Protein AF-A0A0E0E7R0-F1 (afdb_monomer_lite)

Foldseek 3Di:
DVVVVVVVLVVVLVVLVVVLVVLVVCLVDPQDQDDDDPVVVLVVVPPPPPPPDDDDDPPDPPDPPPDPPPQDPVRSVVSVVVSSVVSSVVSVVVSVVSVVVSVVSVVVVVVVVVVVVVVLVVCVVCVVVVDPVCNVVSPDPD

Radius of gyration: 29.54 Å; chains: 1; bounding box: 54×47×80 Å

Structure (mmCIF, N/CA/C/O backbone):
data_AF-A0A0E0E7R0-F1
#
_entry.id   AF-A0A0E0E7R0-F1
#
loop_
_atom_site.group_PDB
_atom_site.id
_atom_site.type_symbol
_atom_site.label_atom_id
_atom_site.label_alt_id
_atom_site.label_comp_id
_atom_site.label_asym_id
_atom_site.label_entity_id
_atom_site.label_seq_id
_atom_site.pdbx_PDB_ins_code
_atom_site.Cartn_x
_atom_site.Cartn_y
_atom_site.Cartn_z
_atom_site.occupancy
_atom_site.B_iso_or_equiv
_atom_site.auth_seq_id
_atom_site.auth_comp_id
_atom_site.auth_asym_id
_atom_site.auth_atom_id
_atom_site.pdbx_PDB_model_num
ATOM 1 N N . MET A 1 1 ? -22.051 3.883 16.807 1.00 62.31 1 MET A N 1
ATOM 2 C CA . MET A 1 1 ? -21.174 4.078 15.634 1.00 62.31 1 MET A CA 1
ATOM 3 C C . MET A 1 1 ? -19.847 3.289 15.679 1.00 62.31 1 MET A C 1
ATOM 5 O O . MET A 1 1 ? -19.359 3.002 14.592 1.00 62.31 1 MET A O 1
ATOM 9 N N . LYS A 1 2 ? -19.362 2.739 16.815 1.00 66.75 2 LYS A N 1
ATOM 10 C CA . LYS A 1 2 ? -18.238 1.754 16.918 1.00 66.75 2 LYS A CA 1
ATOM 11 C C . LYS A 1 2 ? -18.338 0.610 15.893 1.00 66.75 2 LYS A C 1
ATOM 13 O O . LYS A 1 2 ? -17.384 0.304 15.182 1.00 66.75 2 LYS A O 1
ATOM 18 N N . ARG A 1 3 ? -19.535 0.029 15.715 1.00 72.69 3 ARG A N 1
ATOM 19 C CA . ARG A 1 3 ? -19.804 -1.004 14.689 1.00 72.69 3 ARG A CA 1
ATOM 20 C C . ARG A 1 3 ? -19.701 -0.478 13.249 1.00 72.69 3 ARG A C 1
ATOM 22 O O . ARG A 1 3 ? -19.248 -1.217 12.381 1.00 72.69 3 ARG A O 1
ATOM 29 N N . ARG A 1 4 ? -20.129 0.763 12.976 1.00 78.50 4 ARG A N 1
ATOM 30 C CA . ARG A 1 4 ? -20.000 1.387 11.642 1.00 78.50 4 ARG A CA 1
ATOM 31 C C . ARG A 1 4 ? -18.537 1.707 11.337 1.00 78.50 4 ARG A C 1
ATOM 33 O O . ARG A 1 4 ? -18.083 1.381 10.251 1.00 78.50 4 ARG A O 1
ATOM 40 N N . TRP A 1 5 ? -17.805 2.241 12.311 1.00 78.31 5 TRP A N 1
ATOM 41 C CA . TRP A 1 5 ? -16.371 2.516 12.217 1.00 78.31 5 TRP A CA 1
ATOM 42 C C . TRP A 1 5 ? -15.554 1.237 11.974 1.00 78.31 5 TRP A C 1
ATOM 44 O O . TRP A 1 5 ? -14.811 1.162 11.001 1.00 78.31 5 TRP A O 1
ATOM 54 N N . ARG A 1 6 ? -15.790 0.166 12.752 1.00 78.00 6 ARG A N 1
ATOM 55 C CA . ARG A 1 6 ? -15.153 -1.147 12.519 1.00 78.00 6 ARG A CA 1
ATOM 56 C C . ARG A 1 6 ? -15.444 -1.697 11.116 1.00 78.00 6 ARG A C 1
ATOM 58 O O . ARG A 1 6 ? -14.540 -2.216 10.470 1.00 78.00 6 ARG A O 1
ATOM 65 N N . LYS A 1 7 ? -16.686 -1.565 10.632 1.00 82.88 7 LYS A N 1
ATOM 66 C CA . LYS A 1 7 ? -17.058 -1.966 9.263 1.00 82.88 7 LYS A CA 1
ATOM 67 C C . LYS A 1 7 ? -16.348 -1.132 8.197 1.00 82.88 7 LYS A C 1
ATOM 69 O O . LYS A 1 7 ? -15.915 -1.698 7.203 1.00 82.88 7 LYS A O 1
ATOM 74 N N . HIS A 1 8 ? -16.241 0.180 8.396 1.00 83.81 8 HIS A N 1
ATOM 75 C CA . HIS A 1 8 ? -15.561 1.080 7.469 1.00 83.81 8 HIS A CA 1
ATOM 76 C C . HIS A 1 8 ? -14.076 0.724 7.336 1.00 83.81 8 HIS A C 1
ATOM 78 O O . HIS A 1 8 ? -13.616 0.469 6.231 1.00 83.81 8 HIS A O 1
ATOM 84 N N . ASN A 1 9 ? -13.369 0.564 8.457 1.00 84.31 9 ASN A N 1
ATOM 85 C CA . ASN A 1 9 ? -11.947 0.210 8.439 1.00 84.31 9 ASN A CA 1
ATOM 86 C C . ASN A 1 9 ? -11.695 -1.185 7.857 1.00 84.31 9 ASN A C 1
ATOM 88 O O . ASN A 1 9 ? -10.764 -1.376 7.087 1.00 84.31 9 ASN A O 1
ATOM 92 N N . SER A 1 10 ? -12.545 -2.163 8.190 1.00 84.38 10 SER A N 1
ATOM 93 C CA . SER A 1 10 ? -12.450 -3.507 7.609 1.00 84.38 10 SER A CA 1
ATOM 94 C C . SER A 1 10 ? -12.663 -3.496 6.096 1.00 84.38 10 SER A C 1
ATOM 96 O O . SER A 1 10 ? -12.029 -4.274 5.389 1.00 84.38 10 SER A O 1
ATOM 98 N N . ARG A 1 11 ? -13.552 -2.629 5.603 1.00 89.12 11 ARG A N 1
ATOM 99 C CA . ARG A 1 11 ? -13.773 -2.451 4.172 1.00 89.12 11 ARG A CA 1
ATOM 100 C C . ARG A 1 11 ? -12.560 -1.810 3.505 1.00 89.12 11 ARG A C 1
ATOM 102 O O . ARG A 1 11 ? -12.131 -2.316 2.481 1.00 89.12 11 ARG A O 1
ATOM 109 N N . GLU A 1 12 ? -11.989 -0.765 4.097 1.00 87.25 12 GLU A N 1
ATOM 110 C CA . GLU A 1 12 ? -10.819 -0.095 3.524 1.00 87.25 12 GLU A CA 1
ATOM 111 C C . GLU A 1 12 ? -9.597 -1.025 3.453 1.00 87.25 12 GLU A C 1
ATOM 113 O O . GLU A 1 12 ? -8.935 -1.081 2.423 1.00 87.25 12 GLU A O 1
ATOM 118 N N . VAL A 1 13 ? -9.337 -1.830 4.492 1.00 88.50 13 VAL A N 1
ATOM 119 C CA . VAL A 1 13 ? -8.265 -2.845 4.449 1.00 88.50 13 VAL A CA 1
ATOM 120 C C . VAL A 1 13 ? -8.514 -3.869 3.335 1.00 88.50 13 VAL A C 1
ATOM 122 O O . VAL A 1 13 ? -7.592 -4.198 2.595 1.00 88.50 13 VAL A O 1
ATOM 125 N N . LYS A 1 14 ? -9.764 -4.320 3.157 1.00 89.94 14 LYS A N 1
ATOM 126 C CA . LYS A 1 14 ? -10.140 -5.252 2.083 1.00 89.94 14 LYS A CA 1
ATOM 127 C C . LYS A 1 14 ? -9.942 -4.645 0.691 1.00 89.94 14 LYS A C 1
ATOM 129 O O . LYS A 1 14 ? -9.433 -5.321 -0.193 1.00 89.94 14 LYS A O 1
ATOM 134 N N . GLU A 1 15 ? -10.307 -3.379 0.507 1.00 90.81 15 GLU A N 1
ATOM 135 C CA . GLU A 1 15 ? -10.081 -2.647 -0.746 1.00 90.81 15 GLU A CA 1
ATOM 136 C C . GLU A 1 15 ? -8.575 -2.509 -1.039 1.00 90.81 15 GLU A C 1
ATOM 138 O O . GLU A 1 15 ? -8.148 -2.682 -2.180 1.00 90.81 15 GLU A O 1
ATOM 143 N N . ILE A 1 16 ? -7.742 -2.267 -0.017 1.00 88.56 16 ILE A N 1
ATOM 144 C CA . ILE A 1 16 ? -6.280 -2.248 -0.177 1.00 88.56 16 ILE A CA 1
ATOM 145 C C . ILE A 1 16 ? -5.739 -3.633 -0.554 1.00 88.56 16 ILE A C 1
ATOM 147 O O . ILE A 1 16 ? -4.880 -3.721 -1.429 1.00 88.56 16 ILE A O 1
ATOM 151 N N . ASP A 1 17 ? -6.252 -4.709 0.043 1.00 90.00 17 ASP A N 1
ATOM 152 C CA . ASP A 1 17 ? -5.871 -6.080 -0.317 1.00 90.00 17 ASP A CA 1
ATOM 153 C C . ASP A 1 17 ? -6.232 -6.434 -1.762 1.00 90.00 17 ASP A C 1
ATOM 155 O O . ASP A 1 17 ? -5.424 -7.039 -2.468 1.00 90.00 17 ASP A O 1
ATOM 159 N N . GLU A 1 18 ? -7.407 -6.010 -2.229 1.00 92.19 18 GLU A N 1
ATOM 160 C CA . GLU A 1 18 ? -7.827 -6.175 -3.623 1.00 92.19 18 GLU A CA 1
ATOM 161 C C . GLU A 1 18 ? -6.880 -5.422 -4.575 1.00 92.19 18 GLU A C 1
ATOM 163 O O . GLU A 1 18 ? -6.404 -6.002 -5.553 1.00 92.19 18 GLU A O 1
ATOM 168 N N . MET A 1 19 ? -6.505 -4.179 -4.247 1.00 89.00 19 MET A N 1
ATOM 169 C CA . MET A 1 19 ? -5.526 -3.408 -5.028 1.00 89.00 19 MET A CA 1
ATOM 170 C C . MET A 1 19 ? -4.130 -4.051 -5.031 1.00 89.00 19 MET A C 1
ATOM 172 O O . MET A 1 19 ? -3.460 -4.086 -6.064 1.00 89.00 19 MET A O 1
ATOM 176 N N . ILE A 1 20 ? -3.673 -4.586 -3.894 1.00 90.12 20 ILE A N 1
ATOM 177 C CA . ILE A 1 20 ? -2.396 -5.310 -3.796 1.00 90.12 20 ILE A CA 1
ATOM 178 C C . ILE A 1 20 ? -2.425 -6.567 -4.672 1.00 90.12 20 ILE A C 1
ATOM 180 O O . ILE A 1 20 ? -1.446 -6.844 -5.371 1.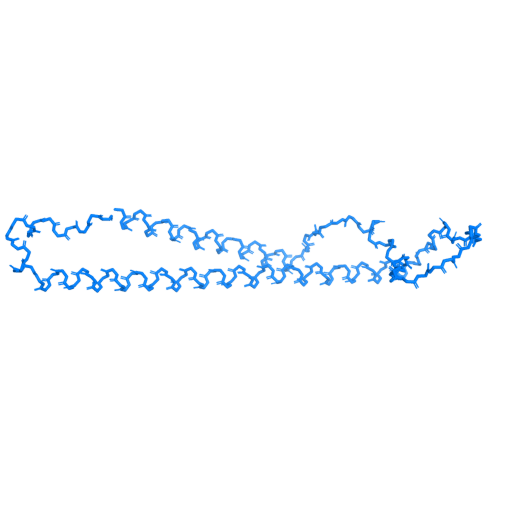00 90.12 20 ILE A O 1
ATOM 184 N N . ALA A 1 21 ? -3.522 -7.327 -4.648 1.00 90.44 21 ALA A N 1
ATOM 185 C CA . ALA A 1 21 ? -3.686 -8.520 -5.472 1.00 90.44 21 ALA A CA 1
ATOM 186 C C . ALA A 1 21 ? -3.641 -8.175 -6.968 1.00 90.44 21 ALA A C 1
ATOM 188 O O . ALA A 1 21 ? -2.860 -8.775 -7.704 1.00 90.44 21 ALA A O 1
ATOM 189 N N . GLU A 1 22 ? -4.381 -7.147 -7.389 1.00 88.88 22 GLU A N 1
ATOM 190 C CA . GLU A 1 22 ? -4.411 -6.681 -8.779 1.00 88.88 22 GLU A CA 1
ATOM 191 C C . GLU A 1 22 ? -3.020 -6.237 -9.268 1.00 88.88 22 GLU A C 1
ATOM 193 O O . GLU A 1 22 ? -2.592 -6.583 -10.371 1.00 88.88 22 GLU A O 1
ATOM 198 N N . VAL A 1 23 ? -2.274 -5.487 -8.448 1.00 86.88 23 VAL A N 1
ATOM 199 C CA . VAL A 1 23 ? -0.916 -5.044 -8.804 1.00 86.88 23 VAL A CA 1
ATOM 200 C C . VAL A 1 23 ? 0.064 -6.220 -8.859 1.00 86.88 23 VAL A C 1
ATOM 202 O O . VAL A 1 23 ? 0.906 -6.262 -9.756 1.00 86.88 23 VAL A O 1
ATOM 205 N N . ASN A 1 24 ? -0.041 -7.194 -7.950 1.00 87.81 24 ASN A N 1
ATOM 206 C CA . ASN A 1 24 ? 0.782 -8.405 -8.002 1.00 87.81 24 ASN A CA 1
ATOM 207 C C . ASN A 1 24 ? 0.515 -9.219 -9.273 1.00 87.81 24 ASN A C 1
ATOM 209 O O . ASN A 1 24 ? 1.461 -9.652 -9.928 1.00 87.81 24 ASN A O 1
ATOM 213 N N . GLU A 1 25 ? -0.750 -9.388 -9.653 1.00 88.31 25 GLU A N 1
ATOM 214 C CA . GLU A 1 25 ? -1.132 -10.111 -10.867 1.00 88.31 25 GLU A CA 1
ATOM 215 C C . GLU A 1 25 ? -0.564 -9.424 -12.123 1.00 88.31 25 GLU A C 1
ATOM 217 O O . GLU A 1 25 ? 0.066 -10.063 -12.969 1.00 88.31 25 GLU A O 1
ATOM 222 N N . LYS A 1 26 ? -0.649 -8.088 -12.180 1.00 83.44 26 LYS A N 1
ATOM 223 C CA . LYS A 1 26 ? -0.045 -7.259 -13.240 1.00 83.44 26 LYS A CA 1
ATOM 224 C C . LYS A 1 26 ? 1.482 -7.348 -13.297 1.00 83.44 26 LYS A C 1
ATOM 226 O O . LYS A 1 26 ? 2.059 -7.250 -14.376 1.00 83.44 26 LYS A O 1
ATOM 231 N N . LEU A 1 27 ? 2.152 -7.522 -12.159 1.00 84.75 27 LEU A N 1
ATOM 232 C CA . LEU A 1 27 ? 3.610 -7.685 -12.099 1.00 84.75 27 LEU A CA 1
ATOM 233 C C . LEU A 1 27 ? 4.082 -9.074 -12.561 1.00 84.75 27 LEU A C 1
ATOM 235 O O . LEU A 1 27 ? 5.205 -9.192 -13.066 1.00 84.75 27 LEU A O 1
ATOM 239 N N . LEU A 1 28 ? 3.246 -10.106 -12.391 1.00 83.56 28 LEU A N 1
ATOM 240 C CA . LEU A 1 28 ? 3.502 -11.467 -12.874 1.00 83.56 28 LEU A CA 1
ATOM 241 C C . LEU A 1 28 ? 3.285 -11.593 -14.391 1.00 83.56 28 LEU A C 1
ATOM 243 O O . LEU A 1 28 ? 3.979 -12.375 -15.040 1.00 83.56 28 LEU A O 1
ATOM 247 N N . GLY A 1 29 ? 2.347 -10.821 -14.943 1.00 80.56 29 GLY A N 1
ATOM 248 C CA . GLY A 1 29 ? 2.000 -10.815 -16.363 1.00 80.56 29 GLY A CA 1
ATOM 249 C C . GLY A 1 29 ? 2.633 -9.681 -17.179 1.00 80.56 29 GLY A C 1
ATOM 250 O O . GLY A 1 29 ? 3.800 -9.310 -17.005 1.00 80.56 29 GLY A O 1
ATOM 251 N N . GLU A 1 30 ? 1.845 -9.151 -18.119 1.00 76.69 30 GLU A N 1
ATOM 252 C CA . GLU A 1 30 ? 2.205 -7.972 -18.904 1.00 76.69 30 GLU A CA 1
ATOM 253 C C . GLU A 1 30 ? 1.975 -6.708 -18.072 1.00 76.69 30 GLU A C 1
ATOM 255 O O . GLU A 1 30 ? 0.856 -6.391 -17.664 1.00 76.69 30 GLU A O 1
ATOM 260 N N . VAL A 1 31 ? 3.063 -5.986 -17.811 1.00 75.94 31 VAL A N 1
ATOM 261 C CA . VAL A 1 31 ? 3.024 -4.800 -16.962 1.00 75.94 31 VAL A CA 1
ATOM 262 C C . VAL A 1 31 ? 2.313 -3.670 -17.705 1.00 75.94 31 VAL A C 1
ATOM 264 O O . VAL A 1 31 ? 2.783 -3.266 -18.773 1.00 75.94 31 VAL A O 1
ATOM 267 N N . PRO A 1 32 ? 1.214 -3.120 -17.156 1.00 76.94 32 PRO A N 1
ATOM 268 C CA . PRO A 1 32 ? 0.474 -2.079 -17.836 1.00 76.94 32 PRO A CA 1
ATOM 269 C C . PRO A 1 32 ? 1.351 -0.851 -18.027 1.00 76.94 32 PRO A C 1
ATOM 271 O O . PRO A 1 32 ? 2.065 -0.408 -17.125 1.00 76.94 32 PRO A O 1
ATOM 274 N N . HIS A 1 33 ? 1.263 -0.269 -19.213 1.00 72.81 33 HIS A N 1
ATOM 275 C CA . HIS A 1 33 ? 2.028 0.917 -19.540 1.00 72.81 33 HIS A CA 1
ATOM 276 C C . HIS A 1 33 ? 1.481 2.147 -18.817 1.00 72.81 33 HIS A C 1
ATOM 278 O O . HIS A 1 33 ? 0.368 2.593 -19.097 1.00 72.81 33 HIS A O 1
ATOM 284 N N . ALA A 1 34 ? 2.284 2.745 -17.939 1.00 68.31 34 ALA A N 1
ATOM 285 C CA . ALA A 1 34 ? 1.999 4.048 -17.352 1.00 68.31 34 ALA A CA 1
ATOM 286 C C . ALA A 1 34 ? 2.793 5.155 -18.074 1.00 68.31 34 ALA A C 1
ATOM 288 O O . ALA A 1 34 ? 4.011 5.060 -18.260 1.00 68.31 34 ALA A O 1
ATOM 289 N N . GLY A 1 35 ? 2.112 6.229 -18.488 1.00 65.12 35 GLY A N 1
ATOM 290 C CA . GLY A 1 35 ? 2.722 7.434 -19.070 1.00 65.12 35 GLY A CA 1
ATOM 291 C C . GLY A 1 35 ? 2.679 7.533 -20.608 1.00 65.12 35 GLY A C 1
ATOM 292 O O . GLY A 1 35 ? 1.996 6.759 -21.276 1.00 65.12 35 GLY A O 1
ATOM 293 N N . PRO A 1 36 ? 3.415 8.486 -21.218 1.00 61.38 36 PRO A N 1
ATOM 294 C CA . PRO A 1 36 ? 3.340 8.774 -22.657 1.00 61.38 36 PRO A CA 1
ATOM 295 C C . PRO A 1 36 ? 3.703 7.563 -23.535 1.00 61.38 36 PRO A C 1
ATOM 297 O O . PRO A 1 36 ? 4.495 6.732 -23.111 1.00 61.38 36 PRO A O 1
ATOM 300 N N . PRO A 1 37 ? 3.209 7.428 -24.773 1.00 65.19 37 PRO A N 1
ATOM 301 C CA . PRO A 1 37 ? 3.616 6.336 -25.664 1.00 65.19 37 PRO A CA 1
ATOM 302 C C . PRO A 1 37 ? 5.123 6.377 -25.992 1.00 65.19 37 PRO A C 1
ATOM 304 O O . PRO A 1 37 ? 5.716 7.457 -26.059 1.00 65.19 37 PRO A O 1
ATOM 307 N N . LEU A 1 38 ? 5.734 5.212 -26.250 1.00 60.53 38 LEU A N 1
ATOM 308 C CA . LEU A 1 38 ? 7.163 5.040 -26.592 1.00 60.53 38 LEU A CA 1
ATOM 309 C C . LEU A 1 38 ? 7.650 5.999 -27.697 1.00 60.53 38 LEU A C 1
ATOM 311 O O . LEU A 1 38 ? 8.744 6.557 -27.607 1.00 60.53 38 LEU A O 1
ATOM 315 N N . SER A 1 39 ? 6.804 6.277 -28.696 1.00 59.84 39 SER A N 1
ATOM 316 C CA . SER A 1 39 ? 7.080 7.225 -29.789 1.00 59.84 39 SER A CA 1
ATOM 317 C C . SER A 1 39 ? 7.350 8.661 -29.319 1.00 59.84 39 SER A C 1
ATOM 319 O O . SER A 1 39 ? 8.032 9.418 -30.008 1.00 59.84 39 SER A O 1
ATOM 321 N N . LYS A 1 40 ? 6.847 9.043 -28.138 1.00 57.66 40 LYS A N 1
ATOM 322 C CA . LYS A 1 40 ? 7.080 10.351 -27.513 1.00 57.66 40 LYS A CA 1
ATOM 323 C C . LYS A 1 40 ? 8.267 10.346 -26.537 1.00 57.66 40 LYS A C 1
ATOM 325 O O . LYS A 1 40 ? 8.793 11.426 -26.277 1.00 57.66 40 LYS A O 1
ATOM 330 N N . ARG A 1 41 ? 8.706 9.172 -26.052 1.00 54.44 41 ARG A N 1
ATOM 331 C CA . ARG A 1 41 ? 9.852 8.982 -25.129 1.00 54.44 41 ARG A CA 1
ATOM 332 C C . ARG A 1 41 ? 11.192 8.868 -25.857 1.00 54.44 41 ARG A C 1
ATOM 334 O O . ARG A 1 41 ? 12.186 9.417 -25.400 1.00 54.44 41 ARG A O 1
ATOM 341 N N . GLY A 1 42 ? 11.204 8.264 -27.050 1.00 50.34 42 GLY A N 1
ATOM 342 C CA . GLY A 1 42 ? 12.391 8.168 -27.918 1.00 50.34 42 GLY A CA 1
ATOM 343 C C . GLY A 1 42 ? 12.933 9.513 -28.428 1.00 50.34 42 GLY A C 1
ATOM 344 O O . GLY A 1 42 ? 13.980 9.555 -29.064 1.00 50.34 42 GLY A O 1
ATOM 345 N N . ARG A 1 43 ? 12.258 10.629 -28.117 1.00 50.00 43 ARG A N 1
ATOM 346 C CA . ARG A 1 43 ? 12.779 11.994 -28.309 1.00 50.00 43 ARG A CA 1
ATOM 347 C C . ARG A 1 43 ? 13.866 12.372 -27.288 1.00 50.00 43 ARG A C 1
ATOM 349 O O . ARG A 1 43 ? 14.416 13.466 -27.360 1.00 50.00 43 ARG A O 1
ATOM 356 N N . GLY A 1 44 ? 14.181 11.459 -26.364 1.00 43.28 44 GLY A N 1
ATOM 357 C CA . GLY A 1 44 ? 15.199 11.573 -25.319 1.00 43.28 44 GLY A CA 1
ATOM 358 C C . GLY A 1 44 ? 16.640 11.769 -25.797 1.00 43.28 44 GLY A C 1
ATOM 359 O O . GLY A 1 44 ? 17.439 12.306 -25.041 1.00 43.28 44 GLY A O 1
ATOM 360 N N . PHE A 1 45 ? 16.983 11.426 -27.046 1.00 44.59 45 PHE A N 1
ATOM 361 C CA . PHE A 1 45 ? 18.356 11.628 -27.542 1.00 44.59 45 PHE A CA 1
ATOM 362 C C . PHE A 1 45 ? 18.744 13.116 -27.689 1.00 44.59 45 PHE A C 1
ATOM 364 O O . PHE A 1 45 ? 19.916 13.428 -27.851 1.00 44.59 45 PHE A O 1
ATOM 371 N N . ASN A 1 46 ? 17.773 14.035 -27.580 1.00 44.38 46 ASN A N 1
ATOM 372 C CA . ASN A 1 46 ? 17.980 15.485 -27.628 1.00 44.38 46 ASN A CA 1
ATOM 373 C C . ASN A 1 46 ? 17.595 16.208 -26.325 1.00 44.38 46 ASN A C 1
ATOM 375 O O . ASN A 1 46 ? 17.252 17.388 -26.361 1.00 44.38 46 ASN A O 1
ATOM 379 N N . TRP A 1 47 ? 17.671 15.561 -25.158 1.00 40.97 47 TRP A N 1
ATOM 380 C CA . TRP A 1 47 ? 17.661 16.312 -23.895 1.00 40.97 47 TRP A CA 1
ATOM 381 C C . TRP A 1 47 ? 19.061 16.880 -23.640 1.00 40.97 47 TRP A C 1
ATOM 383 O O . TRP A 1 47 ? 19.773 16.465 -22.731 1.00 40.97 47 TRP A O 1
ATOM 393 N N . ARG A 1 48 ? 19.471 17.858 -24.460 1.00 41.75 48 ARG A N 1
ATOM 394 C CA . ARG A 1 48 ? 20.443 18.844 -23.985 1.00 41.75 48 ARG A CA 1
ATOM 395 C C . ARG A 1 48 ? 19.737 19.595 -22.865 1.00 41.75 48 ARG A C 1
ATOM 397 O O . ARG A 1 48 ? 18.838 20.391 -23.128 1.00 41.75 48 ARG A O 1
ATOM 404 N N . PHE A 1 49 ? 20.114 19.299 -21.626 1.00 37.94 49 PHE A N 1
ATOM 405 C CA . PHE A 1 49 ? 19.889 20.206 -20.513 1.00 37.94 49 PHE A CA 1
ATOM 406 C C . PHE A 1 49 ? 20.507 21.544 -20.922 1.00 37.94 49 PHE A C 1
ATOM 408 O O . PHE A 1 49 ? 21.725 21.693 -20.927 1.00 37.94 49 PHE A O 1
ATOM 415 N N . PHE A 1 50 ? 19.680 22.498 -21.343 1.00 39.94 50 PHE A N 1
ATOM 416 C CA . PHE A 1 50 ? 20.100 23.889 -21.371 1.00 39.94 50 PHE A CA 1
ATOM 417 C C . PHE A 1 50 ? 20.166 24.320 -19.910 1.00 39.94 50 PHE A C 1
ATOM 419 O O . PHE A 1 50 ? 19.183 24.782 -19.337 1.00 39.94 50 PHE A O 1
ATOM 426 N N . THR A 1 51 ? 21.311 24.079 -19.276 1.00 37.28 51 THR A N 1
ATOM 427 C CA . THR A 1 51 ? 21.677 24.788 -18.056 1.00 37.28 51 THR A CA 1
ATOM 428 C C . THR A 1 51 ? 21.760 26.255 -18.445 1.00 37.28 51 THR A C 1
ATOM 430 O O . THR A 1 51 ? 22.581 26.629 -19.284 1.00 37.28 51 THR A O 1
ATOM 433 N N . GLY A 1 52 ? 20.818 27.050 -17.942 1.00 39.06 52 GLY A N 1
ATOM 434 C CA . GLY A 1 52 ? 20.802 28.488 -18.154 1.00 39.06 52 GLY A CA 1
ATOM 435 C C . GLY A 1 52 ? 22.094 29.081 -17.615 1.00 39.06 52 GLY A C 1
ATOM 436 O O . GLY A 1 52 ? 22.293 29.049 -16.412 1.00 39.06 52 GLY A O 1
ATOM 437 N N . ASP A 1 53 ? 22.973 29.482 -18.534 1.00 42.75 53 ASP A N 1
ATOM 438 C CA . ASP A 1 53 ? 23.982 30.544 -18.406 1.00 42.75 53 ASP A CA 1
ATOM 439 C C . ASP A 1 53 ? 24.827 30.592 -19.691 1.00 42.75 53 ASP A C 1
ATOM 441 O O . ASP A 1 53 ? 26.023 30.313 -19.712 1.00 42.75 53 ASP A O 1
ATOM 445 N N . MET A 1 54 ? 24.194 30.928 -20.816 1.00 40.78 54 MET A N 1
ATOM 446 C CA . MET A 1 54 ? 24.919 31.313 -22.030 1.00 40.78 54 MET A CA 1
ATOM 447 C C . MET A 1 54 ? 24.374 32.652 -22.525 1.00 40.78 54 MET A C 1
ATOM 449 O O . MET A 1 54 ? 23.361 32.680 -23.231 1.00 40.78 54 MET A O 1
ATOM 453 N N . PRO A 1 55 ? 25.012 33.776 -22.159 1.00 50.34 55 PRO A N 1
ATOM 454 C CA . PRO A 1 55 ? 24.744 35.040 -22.805 1.00 50.34 55 PRO A CA 1
ATOM 455 C C . PRO A 1 55 ? 25.439 34.993 -24.173 1.00 50.34 55 PRO A C 1
ATOM 457 O O . PRO A 1 55 ? 26.653 34.844 -24.254 1.00 50.34 55 PRO A O 1
ATOM 460 N N . PHE A 1 56 ? 24.653 35.127 -25.241 1.00 48.47 56 PHE A N 1
ATOM 461 C CA . PHE A 1 56 ? 25.085 35.223 -26.642 1.00 48.47 56 PHE A CA 1
ATOM 462 C C . PHE A 1 56 ? 25.554 33.924 -27.322 1.00 48.47 56 PHE A C 1
ATOM 464 O O . PHE A 1 56 ? 26.731 33.579 -27.339 1.00 48.47 56 PHE A O 1
ATOM 471 N N . ALA A 1 57 ? 24.643 33.309 -28.077 1.00 40.25 57 ALA A N 1
ATOM 472 C CA . ALA A 1 57 ? 25.003 32.719 -29.363 1.00 40.25 57 ALA A CA 1
ATOM 473 C C . ALA A 1 57 ? 24.043 33.278 -30.432 1.00 40.25 57 ALA A C 1
ATOM 475 O O . ALA A 1 57 ? 22.826 33.149 -30.275 1.00 40.25 57 ALA A O 1
ATOM 476 N N . PRO A 1 58 ? 24.553 33.950 -31.481 1.00 40.38 58 PRO A N 1
ATOM 477 C CA . PRO A 1 58 ? 23.730 34.518 -32.536 1.00 40.38 58 PRO A CA 1
ATOM 478 C C . PRO A 1 58 ? 23.082 33.391 -33.341 1.00 40.38 58 PRO A C 1
ATOM 480 O O . PRO A 1 58 ? 23.607 32.283 -33.438 1.00 40.38 58 PRO A O 1
ATOM 483 N N . TYR A 1 59 ? 21.920 33.696 -33.902 1.00 47.12 59 TYR A N 1
ATOM 484 C CA . TYR A 1 59 ? 21.050 32.835 -34.694 1.00 47.12 59 TYR A CA 1
ATOM 485 C C . TYR A 1 59 ? 21.754 32.177 -35.892 1.00 47.12 59 TYR A C 1
ATOM 487 O O . TYR A 1 59 ? 21.536 32.541 -37.042 1.00 47.12 59 TYR A O 1
ATOM 495 N N . HIS A 1 60 ? 22.544 31.143 -35.636 1.00 42.00 60 HIS A N 1
ATOM 496 C CA . HIS A 1 60 ? 22.969 30.156 -36.615 1.00 42.00 60 HIS A CA 1
ATOM 497 C C . HIS A 1 60 ? 22.669 28.781 -36.034 1.00 42.00 60 HIS A C 1
ATOM 499 O O . HIS A 1 60 ? 23.554 28.035 -35.620 1.00 42.00 60 HIS A O 1
ATOM 505 N N . LEU A 1 61 ? 21.381 28.426 -36.029 1.00 42.81 61 LEU A N 1
ATOM 506 C CA . LEU A 1 61 ? 20.955 27.029 -35.998 1.00 42.81 61 LEU A CA 1
ATOM 507 C C . LEU A 1 61 ? 21.350 26.383 -37.336 1.00 42.81 61 LEU A C 1
ATOM 509 O O . LEU A 1 61 ? 20.506 26.030 -38.156 1.00 42.81 61 LEU A O 1
ATOM 513 N N . GLY A 1 62 ? 22.658 26.279 -37.577 1.00 34.84 62 GLY A N 1
ATOM 514 C CA . GLY A 1 62 ? 23.234 25.447 -38.615 1.00 34.84 62 GLY A CA 1
ATOM 515 C C . GLY A 1 62 ? 22.861 24.012 -38.293 1.00 34.84 62 GLY A C 1
ATOM 516 O O . GLY A 1 62 ? 23.458 23.401 -37.415 1.00 34.84 62 GLY A O 1
ATOM 517 N N . GLY A 1 63 ? 21.806 23.537 -38.953 1.00 44.50 63 GLY A N 1
ATOM 518 C CA . GLY A 1 63 ? 21.390 22.144 -38.979 1.00 44.50 63 GLY A CA 1
ATOM 519 C C . GLY A 1 63 ? 21.397 21.463 -37.616 1.00 44.50 63 GLY A C 1
ATOM 520 O O . GLY A 1 63 ? 22.179 20.541 -37.402 1.00 44.50 63 GLY A O 1
ATOM 521 N N . LEU A 1 64 ? 20.466 21.824 -36.724 1.00 44.31 64 LEU A N 1
ATOM 522 C CA . LEU A 1 64 ? 19.980 20.797 -35.800 1.00 44.31 64 LEU A CA 1
ATOM 523 C C . LEU A 1 64 ? 19.590 19.595 -36.675 1.00 44.31 64 LEU A C 1
ATOM 525 O O . LEU A 1 64 ? 18.830 19.806 -37.630 1.00 44.31 64 LEU A O 1
ATOM 529 N N . PRO A 1 65 ? 20.098 18.376 -36.421 1.00 42.06 65 PRO A N 1
ATOM 530 C CA . PRO A 1 65 ? 19.654 17.201 -37.150 1.00 42.06 65 PRO A CA 1
ATOM 531 C C . PRO A 1 65 ? 18.163 17.024 -36.846 1.00 42.06 65 PRO A C 1
ATOM 533 O O . PRO A 1 65 ? 17.746 16.472 -35.835 1.00 42.06 65 PRO A O 1
ATOM 536 N N . THR A 1 66 ? 17.335 17.591 -37.720 1.00 43.84 66 THR A N 1
ATOM 537 C CA . THR A 1 66 ? 15.867 17.555 -37.688 1.00 43.84 66 THR A CA 1
ATOM 538 C C . THR A 1 66 ? 15.343 16.216 -38.185 1.00 43.84 66 THR A C 1
ATOM 540 O O . THR A 1 66 ? 14.153 15.922 -38.090 1.00 43.84 66 THR A O 1
ATOM 543 N N . LYS A 1 67 ? 16.237 15.355 -38.667 1.00 43.28 67 LYS A N 1
ATOM 544 C CA . LYS A 1 67 ? 15.962 13.944 -38.841 1.00 43.28 67 LYS A CA 1
ATOM 545 C C . LYS A 1 67 ? 16.321 13.283 -37.527 1.00 43.28 67 LYS A C 1
ATOM 547 O O . LYS A 1 67 ? 17.490 13.182 -37.188 1.00 43.28 67 LYS A O 1
ATOM 552 N N . SER A 1 68 ? 15.299 12.830 -36.807 1.00 45.78 68 SER A N 1
ATOM 553 C CA . SER A 1 68 ? 15.445 11.695 -35.906 1.00 45.78 68 SER A CA 1
ATOM 554 C C . SER A 1 68 ? 16.362 10.685 -36.592 1.00 45.78 68 SER A C 1
ATOM 556 O O . SER A 1 68 ? 15.945 10.092 -37.597 1.00 45.78 68 SER A O 1
ATOM 558 N N . ASP A 1 69 ? 17.594 10.522 -36.117 1.00 49.09 69 ASP A N 1
ATOM 559 C CA . ASP A 1 69 ? 18.377 9.359 -36.496 1.00 49.09 69 ASP A CA 1
ATOM 560 C C . ASP A 1 69 ? 17.480 8.177 -36.165 1.00 49.09 69 ASP A C 1
ATOM 562 O O . ASP A 1 69 ? 17.050 7.989 -35.022 1.00 49.09 69 ASP A O 1
ATOM 566 N N . LYS A 1 70 ? 17.008 7.497 -37.214 1.00 58.31 70 LYS A N 1
ATOM 567 C CA . LYS A 1 70 ? 16.042 6.417 -37.070 1.00 58.31 70 LYS A CA 1
ATOM 568 C C . LYS A 1 70 ? 16.755 5.374 -36.229 1.00 58.31 70 LYS A C 1
ATOM 570 O O . LYS A 1 70 ? 17.605 4.667 -36.761 1.00 58.31 70 LYS A O 1
ATOM 575 N N . LEU A 1 71 ? 16.409 5.315 -34.939 1.00 61.25 71 LEU A N 1
ATOM 576 C CA . LEU A 1 71 ? 16.960 4.352 -33.992 1.00 61.25 71 LEU A CA 1
ATOM 577 C C . LEU A 1 71 ? 17.054 2.995 -34.682 1.00 61.25 71 LEU A C 1
ATOM 579 O O . LEU A 1 71 ? 16.074 2.528 -35.289 1.00 61.25 71 LEU A O 1
ATOM 583 N N . THR A 1 72 ? 18.232 2.383 -34.616 1.00 70.38 72 THR A N 1
ATOM 584 C CA . THR A 1 72 ? 18.438 1.056 -35.190 1.00 70.38 72 THR A CA 1
ATOM 585 C C . THR A 1 72 ? 17.492 0.062 -34.512 1.00 70.38 72 THR A C 1
ATOM 587 O O . THR A 1 72 ? 16.989 0.303 -33.409 1.00 70.38 72 THR A O 1
ATOM 590 N N . LYS A 1 73 ? 17.217 -1.082 -35.153 1.00 75.31 73 LYS A N 1
ATOM 591 C CA . LYS A 1 73 ? 16.369 -2.124 -34.541 1.00 75.31 73 LYS A CA 1
ATOM 592 C C . LYS A 1 73 ? 16.880 -2.526 -33.147 1.00 75.31 73 LYS A C 1
ATOM 594 O O . LYS A 1 73 ? 16.070 -2.686 -32.241 1.00 75.31 73 LYS A O 1
ATOM 599 N N . ALA A 1 74 ? 18.202 -2.594 -32.970 1.00 76.56 74 ALA A N 1
ATOM 600 C CA . ALA A 1 74 ? 18.839 -2.891 -31.688 1.00 76.56 74 ALA A CA 1
ATOM 601 C C . ALA A 1 74 ? 18.581 -1.801 -30.631 1.00 76.56 74 ALA A C 1
ATOM 603 O O . ALA A 1 74 ? 18.178 -2.115 -29.517 1.00 76.56 74 ALA A O 1
ATOM 604 N N . GLN A 1 75 ? 18.719 -0.519 -30.987 1.00 69.25 75 GLN A N 1
ATOM 605 C CA . GLN A 1 75 ? 18.448 0.593 -30.065 1.00 69.25 75 GLN A CA 1
ATOM 606 C C . GLN A 1 75 ? 16.967 0.685 -29.672 1.00 69.25 75 GLN A C 1
ATOM 608 O O . GLN A 1 75 ? 16.643 0.991 -28.528 1.00 69.25 75 GLN A O 1
ATOM 613 N N . LYS A 1 76 ? 16.052 0.384 -30.602 1.00 70.50 76 LYS A N 1
ATOM 614 C CA . LYS A 1 76 ? 14.613 0.309 -30.302 1.00 70.50 76 LYS A CA 1
ATOM 615 C C . LYS A 1 76 ? 14.288 -0.825 -29.332 1.00 70.50 76 LYS A C 1
ATOM 617 O O . LYS A 1 76 ? 13.466 -0.632 -28.444 1.00 70.50 76 LYS A O 1
ATOM 622 N N . ALA A 1 77 ? 14.924 -1.984 -29.502 1.00 76.12 77 ALA A N 1
ATOM 623 C CA . ALA A 1 77 ? 14.756 -3.116 -28.597 1.00 76.12 77 ALA A CA 1
ATOM 624 C C . ALA A 1 77 ? 15.307 -2.806 -27.194 1.00 76.12 77 ALA A C 1
ATOM 626 O O . ALA A 1 77 ? 14.624 -3.076 -26.212 1.00 76.12 77 ALA A O 1
ATOM 627 N N . ALA A 1 78 ? 16.479 -2.166 -27.105 1.00 74.06 78 ALA A N 1
ATOM 628 C CA . ALA A 1 78 ? 17.062 -1.732 -25.835 1.00 74.06 78 ALA A CA 1
ATOM 629 C C . ALA A 1 78 ? 16.157 -0.730 -25.097 1.00 74.06 78 ALA A C 1
ATOM 631 O O . ALA A 1 78 ? 15.823 -0.951 -23.939 1.00 74.06 78 ALA A O 1
ATOM 632 N N . LEU A 1 79 ? 15.653 0.300 -25.790 1.00 70.94 79 LEU A N 1
ATOM 633 C CA . LEU A 1 79 ? 14.703 1.256 -25.206 1.00 70.94 79 LEU A CA 1
ATOM 634 C C . LEU A 1 79 ? 13.408 0.593 -24.728 1.00 70.94 79 LEU A C 1
ATOM 636 O O . LEU A 1 79 ? 12.855 1.010 -23.717 1.00 70.94 79 LEU A O 1
ATOM 640 N N . LYS A 1 80 ? 12.912 -0.423 -25.445 1.00 75.44 80 LYS A N 1
ATOM 641 C CA . LYS A 1 80 ? 11.733 -1.183 -25.014 1.00 75.44 80 LYS A CA 1
ATOM 642 C C . LYS A 1 80 ? 12.018 -1.951 -23.721 1.00 75.44 80 LYS A C 1
ATOM 644 O O . LYS A 1 80 ? 11.201 -1.908 -22.812 1.00 75.44 80 LYS A O 1
ATOM 649 N N . ALA A 1 81 ? 13.175 -2.605 -23.628 1.00 79.88 81 ALA A N 1
ATOM 650 C CA . ALA A 1 81 ? 13.581 -3.340 -22.432 1.00 79.88 81 ALA A CA 1
ATOM 651 C C . ALA A 1 81 ? 13.789 -2.410 -21.221 1.00 79.88 81 ALA A C 1
ATOM 653 O O . ALA A 1 81 ? 13.357 -2.729 -20.112 1.00 79.88 81 ALA A O 1
ATOM 654 N N . ASP A 1 82 ? 14.395 -1.240 -21.433 1.00 77.38 82 ASP A N 1
ATOM 655 C CA . ASP A 1 82 ? 14.559 -0.225 -20.389 1.00 77.38 82 ASP A CA 1
ATOM 656 C C . ASP A 1 82 ? 13.211 0.348 -19.936 1.00 77.38 82 ASP A C 1
ATOM 658 O O . ASP A 1 82 ? 12.992 0.527 -18.736 1.00 77.38 82 ASP A O 1
ATOM 662 N N . ASP A 1 83 ? 12.284 0.585 -20.871 1.00 78.75 83 ASP A N 1
ATOM 663 C CA . ASP A 1 83 ? 10.922 1.024 -20.555 1.00 78.75 83 ASP A CA 1
ATOM 664 C C . ASP A 1 83 ? 10.187 -0.040 -19.731 1.00 78.75 83 ASP A C 1
ATOM 666 O O . ASP A 1 83 ? 9.668 0.274 -18.666 1.00 78.75 83 ASP A O 1
ATOM 670 N N . GLU A 1 84 ? 10.229 -1.313 -20.134 1.00 81.19 84 GLU A N 1
ATOM 671 C CA . GLU A 1 84 ? 9.647 -2.431 -19.375 1.00 81.19 84 GLU A CA 1
ATOM 672 C C . GLU A 1 84 ? 10.226 -2.530 -17.955 1.00 81.19 84 GLU A C 1
ATOM 674 O O . GLU A 1 84 ? 9.488 -2.732 -16.985 1.00 81.19 84 GLU A O 1
ATOM 679 N N . LYS A 1 85 ? 11.542 -2.341 -17.802 1.00 82.25 85 LYS A N 1
ATOM 680 C CA . LYS A 1 85 ? 12.207 -2.315 -16.494 1.00 82.25 85 LYS A CA 1
ATOM 681 C C . LYS A 1 85 ? 11.736 -1.133 -15.644 1.00 82.25 85 LYS A C 1
ATOM 683 O O . LYS A 1 85 ? 11.465 -1.311 -14.456 1.00 82.25 85 LYS A O 1
ATOM 688 N N . ALA A 1 86 ? 11.613 0.052 -16.238 1.00 78.94 86 ALA A N 1
ATOM 689 C CA . ALA A 1 86 ? 11.112 1.243 -15.561 1.00 78.94 86 ALA A CA 1
ATOM 690 C C . ALA A 1 86 ? 9.640 1.086 -15.145 1.00 78.94 86 ALA A C 1
ATOM 692 O O . ALA A 1 86 ? 9.293 1.411 -14.010 1.00 78.94 86 ALA A O 1
ATOM 693 N N . GLN A 1 87 ? 8.794 0.514 -16.009 1.00 82.75 87 GLN A N 1
ATOM 694 C CA . GLN A 1 87 ? 7.403 0.192 -15.686 1.00 82.75 87 GLN A CA 1
ATOM 695 C C . GLN A 1 87 ? 7.339 -0.785 -14.506 1.00 82.75 87 GLN A C 1
ATOM 697 O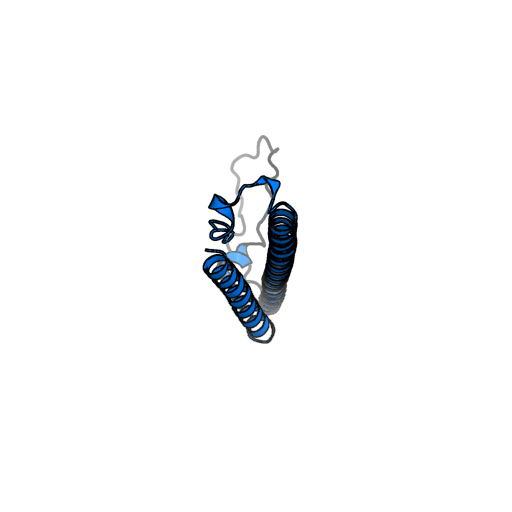 O . GLN A 1 87 ? 6.670 -0.507 -13.514 1.00 82.75 87 GLN A O 1
ATOM 702 N N . ARG A 1 88 ? 8.096 -1.891 -14.546 1.00 83.88 88 ARG A N 1
ATOM 703 C CA . ARG A 1 88 ? 8.174 -2.852 -13.428 1.00 83.88 88 ARG A CA 1
ATOM 704 C C . ARG A 1 88 ? 8.582 -2.180 -12.118 1.00 83.88 88 ARG A C 1
ATOM 706 O O . ARG A 1 88 ? 7.974 -2.447 -11.084 1.00 83.88 88 ARG A O 1
ATOM 713 N N . ALA A 1 89 ? 9.583 -1.301 -12.153 1.00 82.88 89 ALA A N 1
ATOM 714 C CA . ALA A 1 89 ? 10.028 -0.561 -10.974 1.00 82.88 89 ALA A CA 1
ATOM 715 C C . ALA A 1 89 ? 8.938 0.382 -10.435 1.00 82.88 89 ALA A C 1
ATOM 717 O O . ALA A 1 89 ? 8.704 0.413 -9.229 1.00 82.88 89 ALA A O 1
ATOM 718 N N . PHE A 1 90 ? 8.232 1.095 -11.317 1.00 82.25 90 PHE A N 1
ATOM 719 C CA . PHE A 1 90 ? 7.118 1.968 -10.948 1.00 82.25 90 PHE A CA 1
ATOM 720 C C . PHE A 1 90 ? 5.971 1.196 -10.281 1.00 82.25 90 PHE A C 1
ATOM 722 O O . PHE A 1 90 ? 5.500 1.576 -9.210 1.00 82.25 90 PHE A O 1
ATOM 729 N N . TRP A 1 91 ? 5.548 0.073 -10.863 1.00 85.25 91 TRP A N 1
ATOM 730 C CA . TRP A 1 91 ? 4.496 -0.763 -10.281 1.00 85.25 91 TRP A CA 1
ATOM 731 C C . TRP A 1 91 ? 4.915 -1.401 -8.957 1.00 85.25 91 TRP A C 1
ATOM 733 O O . TRP A 1 91 ? 4.102 -1.475 -8.038 1.00 85.25 91 TRP A O 1
ATOM 743 N N . LYS A 1 92 ? 6.187 -1.790 -8.816 1.00 88.31 92 LYS A N 1
ATOM 744 C CA . LYS A 1 92 ? 6.727 -2.281 -7.543 1.00 88.31 92 LYS A CA 1
ATOM 745 C C . LYS A 1 92 ? 6.708 -1.202 -6.457 1.00 88.31 92 LYS A C 1
ATOM 747 O O . LYS A 1 92 ? 6.296 -1.490 -5.341 1.00 88.31 92 LYS A O 1
ATOM 752 N N . LEU A 1 93 ? 7.073 0.037 -6.787 1.00 86.94 93 LEU A N 1
ATOM 753 C CA . LEU A 1 93 ? 6.977 1.161 -5.852 1.00 86.94 93 LEU A CA 1
ATOM 754 C C . LEU A 1 93 ? 5.532 1.373 -5.372 1.00 86.94 93 LEU A C 1
ATOM 756 O O . LEU A 1 93 ? 5.302 1.540 -4.178 1.00 86.94 93 LEU A O 1
ATOM 760 N N . ASN A 1 94 ? 4.556 1.322 -6.286 1.00 86.00 94 ASN A N 1
ATOM 761 C CA . ASN A 1 94 ? 3.139 1.429 -5.923 1.00 86.00 94 ASN A CA 1
ATOM 762 C C . ASN A 1 94 ? 2.683 0.267 -5.032 1.00 86.00 94 ASN A C 1
ATOM 764 O O . ASN A 1 94 ? 1.949 0.483 -4.071 1.00 86.00 94 ASN A O 1
ATOM 768 N N . LEU A 1 95 ? 3.137 -0.955 -5.319 1.00 90.75 95 LEU A N 1
ATOM 769 C CA . LEU A 1 95 ? 2.860 -2.121 -4.483 1.00 90.75 95 LEU A CA 1
ATOM 770 C C . LEU A 1 95 ? 3.400 -1.934 -3.059 1.00 90.75 95 LEU A C 1
ATOM 772 O O . LEU A 1 95 ? 2.694 -2.211 -2.092 1.00 90.75 95 LEU A O 1
ATOM 776 N N . ASP A 1 96 ? 4.638 -1.460 -2.929 1.00 88.94 96 ASP A N 1
ATOM 777 C CA . ASP A 1 96 ? 5.262 -1.219 -1.629 1.00 88.94 96 ASP A CA 1
ATOM 778 C C . ASP A 1 96 ? 4.528 -0.103 -0.867 1.00 88.94 96 ASP A C 1
ATOM 780 O O . ASP A 1 96 ? 4.242 -0.253 0.320 1.00 88.94 96 ASP A O 1
ATOM 784 N N . ALA A 1 97 ? 4.103 0.962 -1.556 1.00 88.31 97 ALA A N 1
ATOM 785 C CA . ALA A 1 97 ? 3.273 2.012 -0.968 1.00 88.31 97 ALA A CA 1
ATOM 786 C C . ALA A 1 97 ? 1.913 1.484 -0.470 1.00 88.31 97 ALA A C 1
ATOM 788 O O . ALA A 1 97 ? 1.487 1.836 0.631 1.00 88.31 97 ALA A O 1
ATOM 789 N N . LEU A 1 98 ? 1.244 0.610 -1.233 1.00 89.75 98 LEU A N 1
ATOM 790 C CA . LEU A 1 98 ? -0.016 -0.020 -0.817 1.00 89.75 98 LEU A CA 1
ATOM 791 C C . LEU A 1 98 ? 0.170 -0.916 0.414 1.00 89.75 98 LEU A C 1
ATOM 793 O O . LEU A 1 98 ? -0.648 -0.867 1.332 1.00 89.75 98 LEU A O 1
ATOM 797 N N . LYS A 1 99 ? 1.260 -1.693 0.472 1.00 90.38 99 LYS A N 1
ATOM 798 C CA . LYS A 1 99 ? 1.597 -2.523 1.641 1.00 90.38 99 LYS A CA 1
ATOM 799 C C . LYS A 1 99 ? 1.842 -1.676 2.889 1.00 90.38 99 LYS A C 1
ATOM 801 O O . LYS A 1 99 ? 1.306 -1.998 3.945 1.00 90.38 99 LYS A O 1
ATOM 806 N N . ILE A 1 100 ? 2.590 -0.578 2.760 1.00 91.25 100 ILE A N 1
ATOM 807 C CA . ILE A 1 100 ? 2.813 0.370 3.862 1.00 91.25 100 ILE A CA 1
ATOM 808 C C . ILE A 1 100 ? 1.484 0.985 4.310 1.00 91.25 100 ILE A C 1
ATOM 810 O O . ILE A 1 100 ? 1.205 1.025 5.506 1.00 91.25 100 ILE A O 1
ATOM 814 N N . LYS A 1 101 ? 0.633 1.418 3.366 1.00 89.62 101 LYS A N 1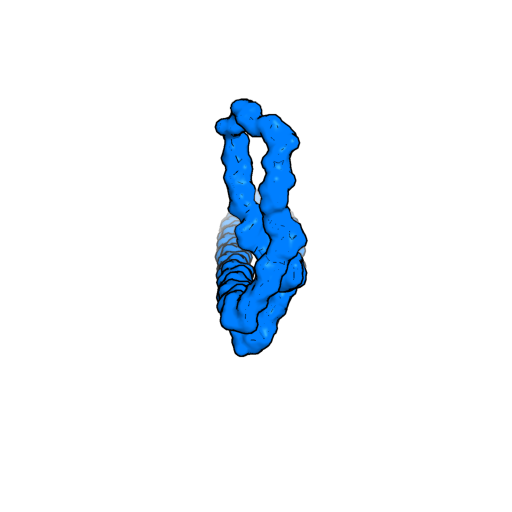
ATOM 815 C CA . LYS A 1 101 ? -0.696 1.960 3.688 1.00 89.62 101 LYS A CA 1
ATOM 816 C C . LYS A 1 101 ? -1.518 0.947 4.486 1.00 89.62 101 LYS A C 1
ATOM 818 O O . LYS A 1 101 ? -2.087 1.315 5.510 1.00 89.62 101 LYS A O 1
ATOM 823 N N . LYS A 1 102 ? -1.558 -0.315 4.042 1.00 90.75 102 LYS A N 1
ATOM 824 C CA . LYS A 1 102 ? -2.254 -1.396 4.750 1.00 90.75 102 LYS A CA 1
ATOM 825 C C . LYS A 1 102 ? -1.749 -1.531 6.184 1.00 90.75 102 LYS A C 1
ATOM 827 O O . LYS A 1 102 ? -2.554 -1.481 7.108 1.00 90.75 102 LYS A O 1
ATOM 832 N N . GLN A 1 103 ? -0.434 -1.655 6.356 1.00 92.69 103 GLN A N 1
ATOM 833 C CA . GLN A 1 103 ? 0.177 -1.833 7.669 1.00 92.69 103 GLN A CA 1
ATOM 834 C C . GLN A 1 103 ? -0.175 -0.677 8.616 1.00 92.69 103 GLN A C 1
ATOM 836 O O . GLN A 1 103 ? -0.650 -0.911 9.724 1.00 92.69 103 GLN A O 1
ATOM 841 N N . LEU A 1 104 ? -0.021 0.571 8.163 1.00 90.31 104 LEU A N 1
ATOM 842 C CA . LEU A 1 104 ? -0.363 1.750 8.964 1.00 90.31 104 LEU A CA 1
ATOM 843 C C . LEU A 1 104 ? -1.845 1.770 9.353 1.00 90.31 104 LEU A C 1
ATOM 845 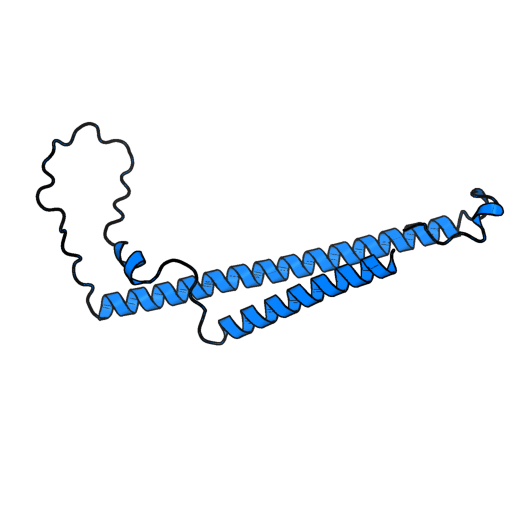O O . LEU A 1 104 ? -2.186 2.091 10.491 1.00 90.31 104 LEU A O 1
ATOM 849 N N . GLN A 1 105 ? -2.732 1.405 8.425 1.00 89.94 105 GLN A N 1
ATOM 850 C CA . GLN A 1 105 ? -4.166 1.331 8.687 1.00 89.94 105 GLN A CA 1
ATOM 851 C C . GLN A 1 105 ? -4.483 0.282 9.763 1.00 89.94 105 GLN A C 1
ATOM 853 O O . GLN A 1 105 ? -5.258 0.553 10.680 1.00 89.94 105 GLN A O 1
ATOM 858 N N . GLU A 1 106 ? -3.883 -0.905 9.675 1.00 90.62 106 GLU A N 1
ATOM 859 C CA . GLU A 1 106 ? -4.067 -1.988 10.647 1.00 90.62 106 GLU A CA 1
ATOM 860 C C . GLU A 1 106 ? -3.551 -1.595 12.039 1.00 90.62 106 GLU A C 1
ATOM 862 O O . GLU A 1 106 ? -4.274 -1.758 13.026 1.00 90.62 106 GLU A O 1
ATOM 867 N N . GLU A 1 107 ? -2.360 -0.995 12.117 1.00 91.69 107 GLU A N 1
ATOM 868 C CA . GLU A 1 107 ? -1.764 -0.501 13.365 1.00 91.69 107 GLU A CA 1
ATOM 869 C C . GLU A 1 107 ? -2.620 0.595 14.017 1.00 91.69 107 GLU A C 1
ATOM 871 O O . GLU A 1 107 ? -2.915 0.531 15.214 1.00 91.69 107 GLU A O 1
ATOM 876 N N . MET A 1 108 ? -3.080 1.581 13.239 1.00 87.94 108 MET A N 1
ATOM 877 C CA . MET A 1 108 ? -3.955 2.646 13.739 1.00 87.94 108 MET A CA 1
ATOM 878 C C . MET A 1 108 ? -5.278 2.094 14.269 1.00 87.94 108 MET A C 1
ATOM 880 O O . MET A 1 108 ? -5.751 2.515 15.328 1.00 87.94 108 MET A O 1
ATOM 884 N N . VAL A 1 109 ? -5.886 1.149 13.548 1.00 88.25 109 VAL A N 1
ATOM 885 C CA . VAL A 1 109 ? -7.143 0.517 13.962 1.00 88.25 109 VAL A CA 1
ATOM 886 C C . VAL A 1 109 ? -6.957 -0.267 15.251 1.00 88.25 109 VAL A C 1
ATOM 888 O O . VAL A 1 109 ? -7.835 -0.208 16.112 1.00 88.25 109 VAL A O 1
ATOM 891 N N . GLN A 1 110 ? -5.849 -0.996 15.391 1.00 87.94 110 GLN A N 1
ATOM 892 C CA . GLN A 1 110 ? -5.569 -1.755 16.602 1.00 87.94 110 GLN A CA 1
ATOM 893 C C . GLN A 1 110 ? -5.354 -0.823 17.795 1.00 87.94 110 GLN A C 1
ATOM 895 O O . GLN A 1 110 ? -6.061 -0.949 18.790 1.00 87.94 110 GLN A O 1
ATOM 900 N N . LYS A 1 111 ? -4.505 0.198 17.647 1.00 90.00 111 LYS A N 1
ATOM 901 C CA . LYS A 1 111 ? -4.247 1.186 18.701 1.00 90.00 111 LYS A CA 1
ATOM 902 C C . LYS A 1 111 ? -5.523 1.885 19.178 1.00 90.00 111 LYS A C 1
ATOM 904 O O . LYS A 1 111 ? -5.725 2.054 20.375 1.00 90.00 111 LYS A O 1
ATOM 909 N N . LEU A 1 112 ? -6.402 2.271 18.252 1.00 85.44 112 LEU A N 1
ATOM 910 C CA . LEU A 1 112 ? -7.680 2.899 18.598 1.00 85.44 112 LEU A CA 1
ATOM 911 C C . LEU A 1 112 ? -8.643 1.934 19.297 1.00 85.44 112 LEU A C 1
ATOM 913 O O . LEU A 1 112 ? -9.409 2.370 20.151 1.00 85.44 112 LEU A O 1
ATOM 917 N N . LYS A 1 113 ? -8.631 0.638 18.953 1.00 85.44 113 LYS A N 1
ATOM 918 C CA . LYS A 1 113 ? -9.409 -0.364 19.697 1.00 85.44 113 LYS A CA 1
ATOM 919 C C . LYS A 1 113 ? -8.899 -0.483 21.126 1.00 85.44 113 LYS A C 1
ATOM 921 O O . LYS A 1 113 ? -9.717 -0.390 22.029 1.00 85.44 113 LYS A O 1
ATOM 926 N N . ASP A 1 114 ? -7.588 -0.617 21.306 1.00 87.75 114 ASP A N 1
ATOM 927 C CA . ASP A 1 114 ? -6.980 -0.788 22.626 1.00 87.75 114 ASP A CA 1
ATOM 928 C C . ASP A 1 114 ? -7.293 0.416 23.530 1.00 87.75 114 ASP A C 1
ATOM 930 O O . ASP A 1 114 ? -7.762 0.242 24.649 1.00 87.75 114 ASP A O 1
ATOM 934 N N . GLN A 1 115 ? -7.158 1.642 23.008 1.00 85.94 115 GLN A N 1
ATOM 935 C CA . GLN A 1 115 ? -7.503 2.869 23.738 1.00 85.94 115 GLN A CA 1
ATOM 936 C C . GLN A 1 115 ? -8.997 2.978 24.072 1.00 85.94 115 GLN A C 1
ATOM 938 O O . GLN A 1 115 ? -9.361 3.454 25.145 1.00 85.94 115 GLN A O 1
ATOM 943 N N . LEU A 1 116 ? -9.882 2.570 23.158 1.00 82.19 116 LEU A N 1
ATOM 944 C CA . LEU A 1 116 ? -11.325 2.580 23.415 1.00 82.19 116 LEU A CA 1
ATOM 945 C C . LEU A 1 116 ? -11.724 1.535 24.453 1.00 82.19 116 LEU A C 1
ATOM 947 O O . LEU A 1 116 ? -12.584 1.812 25.281 1.00 82.19 116 LEU A O 1
ATOM 951 N N . ASP A 1 117 ? -11.121 0.352 24.397 1.00 83.62 117 ASP A N 1
ATOM 952 C CA . ASP A 1 117 ? -11.413 -0.729 25.329 1.00 83.62 117 ASP A CA 1
ATOM 953 C C . ASP A 1 117 ? -10.835 -0.398 26.730 1.00 83.62 117 ASP A C 1
ATOM 955 O O . ASP A 1 117 ? -11.486 -0.673 27.735 1.00 83.62 117 ASP A O 1
ATOM 959 N N . GLU A 1 118 ? -9.695 0.304 26.816 1.00 85.94 118 GLU A N 1
ATOM 960 C CA . GLU A 1 118 ? -9.168 0.881 28.067 1.00 85.94 118 GLU A CA 1
ATOM 961 C C . GLU A 1 118 ? -10.091 1.971 28.639 1.00 85.94 118 GLU A C 1
ATOM 963 O O . GLU A 1 118 ? -10.390 1.973 29.833 1.00 85.94 118 GLU A O 1
ATOM 968 N N . LEU A 1 119 ? -10.595 2.880 27.796 1.00 81.50 119 LEU A N 1
ATOM 969 C CA . LEU A 1 119 ? -11.568 3.894 28.216 1.00 81.50 119 LEU A CA 1
ATOM 970 C C . LEU A 1 119 ? -12.876 3.266 28.709 1.00 81.50 119 LEU A C 1
ATOM 972 O O . LEU A 1 119 ? -13.425 3.728 29.708 1.00 81.50 119 LEU A O 1
ATOM 976 N N . GLU A 1 120 ? -13.367 2.224 28.034 1.00 77.38 120 GLU A N 1
ATOM 977 C CA . GLU A 1 120 ? -14.538 1.460 28.475 1.00 77.38 120 GLU A CA 1
ATOM 978 C C . GLU A 1 120 ? -14.268 0.803 29.838 1.00 77.38 120 GLU A C 1
ATOM 980 O O . GLU A 1 120 ? -15.057 0.995 30.760 1.00 77.38 120 GLU A O 1
ATOM 985 N N . ALA A 1 121 ? -13.127 0.131 30.018 1.00 80.00 121 ALA A N 1
ATOM 986 C CA . ALA A 1 121 ? -12.755 -0.484 31.293 1.00 80.00 121 ALA A CA 1
ATOM 987 C C . ALA A 1 121 ? -12.630 0.540 32.438 1.00 80.00 121 ALA A C 1
ATOM 989 O O . ALA A 1 121 ? -13.131 0.307 33.538 1.00 80.00 121 ALA A O 1
ATOM 990 N N . ASN A 1 122 ? -12.023 1.701 32.180 1.00 79.69 122 ASN A N 1
ATOM 991 C CA . ASN A 1 122 ? -11.905 2.782 33.161 1.00 79.69 122 ASN A CA 1
ATOM 992 C C . ASN A 1 122 ? -13.271 3.389 33.510 1.00 79.69 122 ASN A C 1
ATOM 994 O O . ASN A 1 122 ? -13.550 3.659 34.679 1.00 79.69 122 ASN A O 1
ATOM 998 N N . ALA A 1 123 ? -14.148 3.586 32.523 1.00 72.81 123 ALA A N 1
ATOM 999 C CA . ALA A 1 123 ? -15.520 4.023 32.774 1.00 72.81 123 ALA A CA 1
ATOM 1000 C C . ALA A 1 123 ? -16.286 2.989 33.616 1.00 72.81 123 ALA A C 1
ATOM 1002 O O . ALA A 1 123 ? -17.075 3.358 34.486 1.00 72.81 123 ALA A O 1
ATOM 1003 N N . GLU A 1 124 ? -16.019 1.696 33.407 1.00 71.19 124 GLU A N 1
ATOM 1004 C CA . GLU A 1 124 ? -16.624 0.627 34.192 1.00 71.19 124 GLU A CA 1
ATOM 1005 C C . GLU A 1 124 ? -16.095 0.493 35.625 1.00 71.19 124 GLU A C 1
ATOM 1007 O O . GLU A 1 124 ? -16.805 -0.016 36.494 1.00 71.19 124 GLU A O 1
ATOM 1012 N N . GLN A 1 125 ? -14.873 0.942 35.894 1.00 75.19 125 GLN A N 1
ATOM 1013 C CA . GLN A 1 125 ? -14.328 0.986 37.251 1.00 75.19 125 GLN A CA 1
ATOM 1014 C C . GLN A 1 125 ? -14.842 2.207 38.025 1.00 75.19 125 GLN A C 1
ATOM 1016 O O . GLN A 1 125 ? -15.108 2.106 39.219 1.00 75.19 125 GLN A O 1
ATOM 1021 N N . ASN A 1 126 ? -15.088 3.326 37.337 1.00 68.94 126 ASN A N 1
ATOM 1022 C CA . ASN A 1 126 ? -15.566 4.580 37.933 1.00 68.94 126 ASN A CA 1
ATOM 1023 C C . ASN A 1 126 ? -17.104 4.719 37.925 1.00 68.94 126 ASN A C 1
ATOM 1025 O O . ASN A 1 126 ? -17.644 5.825 38.009 1.00 68.94 126 ASN A O 1
ATOM 1029 N N . LYS A 1 127 ? -17.838 3.598 37.834 1.00 64.44 127 LYS A N 1
ATOM 1030 C CA . LYS A 1 127 ? -19.316 3.567 37.784 1.00 64.44 127 LYS A CA 1
ATOM 1031 C C . LYS A 1 127 ? -19.976 4.307 38.951 1.00 64.44 127 LYS A C 1
ATOM 1033 O O . LYS A 1 127 ? -21.044 4.888 38.774 1.00 64.44 127 LYS A O 1
ATOM 1038 N N . THR A 1 128 ? -19.343 4.288 40.122 1.00 60.03 128 THR A N 1
ATOM 1039 C CA . THR A 1 128 ? -19.807 4.947 41.350 1.00 60.03 128 THR A CA 1
ATOM 1040 C C . THR A 1 128 ? -19.686 6.469 41.314 1.00 60.03 128 THR A C 1
ATOM 1042 O O . THR A 1 128 ? -20.570 7.139 41.842 1.00 60.03 128 THR A O 1
ATOM 1045 N N . ASP A 1 129 ? -18.666 7.017 40.648 1.00 62.91 129 ASP A N 1
ATOM 1046 C CA . ASP A 1 129 ? -18.411 8.467 40.605 1.00 62.91 129 ASP A CA 1
ATOM 1047 C C . ASP A 1 129 ? -19.327 9.195 39.613 1.00 62.91 129 ASP A C 1
ATOM 1049 O O . ASP A 1 129 ? -19.623 10.379 39.769 1.00 62.91 129 ASP A O 1
ATOM 1053 N N . LEU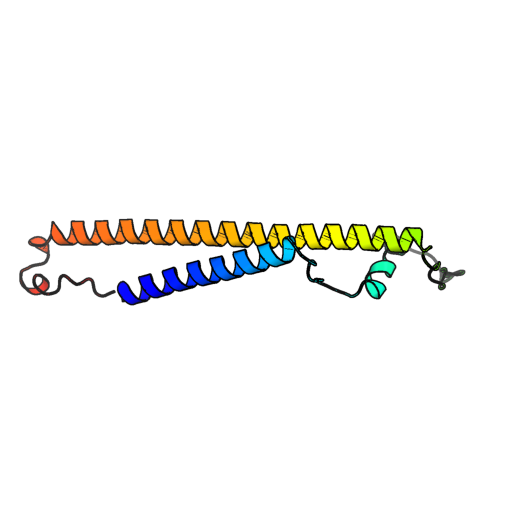 A 1 130 ? -19.825 8.477 38.603 1.00 56.62 130 LEU A N 1
ATOM 1054 C CA . LEU A 1 130 ? -20.713 9.017 37.569 1.00 56.62 130 LEU A CA 1
ATOM 1055 C C . LEU A 1 130 ? -22.192 9.059 38.002 1.00 56.62 130 LEU A C 1
ATOM 1057 O O . LEU A 1 130 ? -22.997 9.720 37.354 1.00 56.62 130 LEU A O 1
ATOM 1061 N N . GLY A 1 131 ? -22.555 8.414 39.117 1.00 52.25 131 GLY A N 1
ATOM 1062 C CA . GLY A 1 131 ? -23.914 8.408 39.666 1.00 52.25 131 GLY A CA 1
ATOM 1063 C C . GLY A 1 131 ? -24.891 7.462 38.946 1.00 52.25 131 GLY A C 1
ATOM 1064 O O . GLY A 1 131 ? -24.787 7.187 37.750 1.00 52.25 131 GLY A O 1
ATOM 1065 N N . ALA A 1 132 ? -25.893 6.969 39.686 1.00 56.12 132 ALA A N 1
ATOM 1066 C CA . ALA A 1 132 ? -26.810 5.896 39.266 1.00 56.12 132 ALA A CA 1
ATOM 1067 C C . ALA A 1 132 ? -27.605 6.164 37.965 1.00 56.12 132 ALA A C 1
ATOM 1069 O O . ALA A 1 132 ? -28.088 5.220 37.342 1.00 56.12 132 ALA A O 1
ATOM 1070 N N . GLY A 1 133 ? -27.724 7.424 37.530 1.00 55.66 133 GLY A N 1
ATOM 1071 C CA . GLY A 1 133 ? -28.427 7.808 36.299 1.00 55.66 133 GLY A CA 1
ATOM 1072 C C . GLY A 1 133 ? -27.683 7.456 35.007 1.00 55.66 133 GLY A C 1
ATOM 1073 O O . GLY A 1 133 ? -28.325 7.181 34.002 1.00 55.66 133 GLY A O 1
ATOM 1074 N N . TYR A 1 134 ? -26.350 7.380 35.039 1.00 55.19 134 TYR A N 1
ATOM 1075 C CA . TYR A 1 134 ? -25.535 6.974 33.885 1.00 55.19 134 TYR A CA 1
ATOM 1076 C C . TYR A 1 134 ? -25.257 5.466 33.876 1.00 55.19 134 TYR A C 1
ATOM 1078 O O . TYR A 1 134 ? -24.622 4.951 32.957 1.00 55.19 134 TYR A O 1
ATOM 1086 N N . ALA A 1 135 ? -25.768 4.744 34.884 1.00 51.41 135 ALA A N 1
ATOM 1087 C CA . ALA A 1 135 ? -25.430 3.349 35.105 1.00 51.41 135 ALA A CA 1
ATOM 1088 C C . ALA A 1 135 ? -26.110 2.344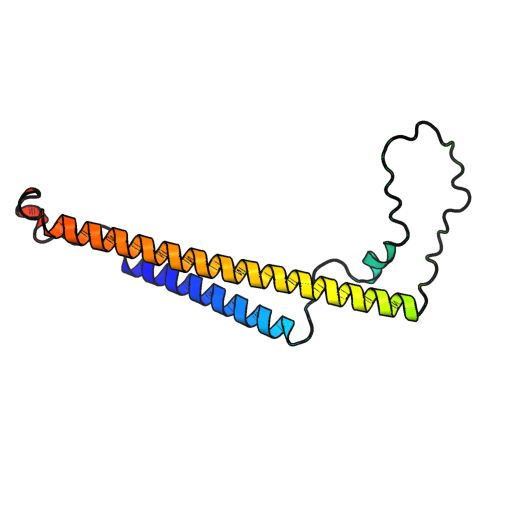 34.163 1.00 51.41 135 ALA A C 1
ATOM 1090 O O . ALA A 1 135 ? -25.669 1.206 34.009 1.00 51.41 135 ALA A O 1
ATOM 1091 N N . SER A 1 136 ? -27.188 2.771 33.513 1.00 50.22 136 SER A N 1
ATOM 1092 C CA . SER A 1 136 ? -27.901 1.997 32.491 1.00 50.22 136 SER A CA 1
ATOM 1093 C C . SER A 1 136 ? -27.530 2.417 31.061 1.00 50.22 136 SER A C 1
ATOM 1095 O O . SER A 1 136 ? -27.772 1.654 30.127 1.00 50.22 136 SER A O 1
ATOM 1097 N N . ASP A 1 137 ? -26.843 3.556 30.910 1.00 50.72 137 ASP A N 1
ATOM 1098 C CA . ASP A 1 137 ? -26.459 4.185 29.640 1.00 50.72 137 ASP A CA 1
ATOM 1099 C C . ASP A 1 137 ? -24.935 4.164 29.391 1.00 50.72 137 ASP A C 1
ATOM 1101 O O . ASP A 1 137 ? -24.423 4.928 28.576 1.00 50.72 137 ASP A O 1
ATOM 1105 N N . TYR A 1 138 ? -24.184 3.232 30.003 1.00 52.78 138 TYR A N 1
ATOM 1106 C CA . TYR A 1 138 ? -22.734 3.024 29.763 1.00 52.78 138 TYR A CA 1
ATOM 1107 C C . TYR A 1 138 ? -22.356 2.683 28.310 1.00 52.78 138 TYR A C 1
ATOM 1109 O O . TYR A 1 138 ? -21.193 2.425 27.994 1.00 52.78 138 TYR A O 1
ATOM 1117 N N . LYS A 1 139 ? -23.319 2.679 27.388 1.00 53.97 139 LYS A N 1
ATOM 1118 C CA . LYS A 1 139 ? -23.029 2.684 25.963 1.00 53.97 139 LYS A CA 1
ATOM 1119 C C . LYS A 1 139 ? -22.447 4.048 25.606 1.00 53.97 139 LYS A C 1
ATOM 1121 O O . LYS A 1 139 ? -23.177 4.981 25.291 1.00 53.97 139 LYS A O 1
ATOM 1126 N N . MET A 1 140 ? -21.119 4.121 25.625 1.00 52.53 140 MET A N 1
ATOM 1127 C CA . MET A 1 140 ? -20.331 5.188 25.013 1.00 52.53 140 MET A CA 1
ATOM 1128 C C . MET A 1 140 ? -21.028 5.695 23.735 1.00 52.53 140 MET A C 1
ATOM 1130 O O . MET A 1 140 ? -21.285 4.908 22.814 1.00 52.53 140 MET A O 1
ATOM 1134 N N . ILE A 1 141 ? -21.384 6.988 23.702 1.00 55.47 141 ILE A N 1
ATOM 1135 C CA . ILE A 1 141 ? -22.104 7.632 22.589 1.00 55.47 141 ILE A CA 1
ATOM 1136 C C . ILE A 1 141 ? -21.119 7.866 21.437 1.00 55.47 141 ILE A C 1
ATOM 1138 O O . ILE A 1 141 ? -20.777 8.992 21.095 1.00 55.47 141 ILE A O 1
ATOM 1142 N N . TYR A 1 142 ? -20.633 6.776 20.850 1.00 52.16 142 TYR A N 1
ATOM 1143 C CA . TYR A 1 142 ? -19.919 6.781 19.579 1.00 52.16 142 TYR A CA 1
ATOM 1144 C C . TYR A 1 142 ? -20.588 5.763 18.686 1.00 52.16 142 TYR A C 1
ATOM 1146 O O . TYR A 1 142 ? -20.247 4.554 18.645 1.00 52.16 142 TYR A O 1
#

Organism: NCBI:txid40149

Sequence (142 aa):
MKRRWRKHNSREVKEIDEMIAEVNEKLLGEVPHAGPPLSKRGRGFNWRFFTGDMPFAPYHLGGLPTKSDKLTKAQKAALKADDEKAQRAFWKLNLDALKIKKQLQEEMVQKLKDQLDELEANAEQNKTDLGAGYASDYKMIY

pLDDT: mean 70.41, std 17.58, range [34.84, 92.69]

Secondary structure (DSSP, 8-state):
-HHHHHHHHHHHHHHHHHHHHHHHHHHHSPPPPPSS-HHHHGGGGG-----S------S-------S-----HHHHHHHHHHHHHHHHHHHHHHHHHHHHHHHHHHHHHHHHHHHHHHHHHHHHHSTTTT-GGGSS--S---